Protein AF-A0A4S2A734-F1 (afdb_monomer)

Sequence (90 aa):
MSVRIHKNTAKVDCRWVIGLLFAEGIAYVTMIENYSEKCFYWEEGKEPLYFESKRTADDYAFGMLLNGYPAVVMEVPKAIIINNTKIKES

Structure (mmCIF, N/CA/C/O backbone):
data_AF-A0A4S2A734-F1
#
_entry.id   AF-A0A4S2A734-F1
#
loop_
_atom_site.group_PDB
_atom_site.id
_atom_site.type_symbol
_atom_site.label_atom_id
_atom_site.label_alt_id
_atom_site.label_comp_id
_atom_site.label_asym_id
_atom_site.label_entity_id
_atom_site.label_seq_id
_atom_site.pdbx_PDB_ins_code
_atom_site.Cartn_x
_atom_site.Cartn_y
_atom_site.Cartn_z
_atom_site.occupancy
_atom_site.B_iso_or_equiv
_atom_site.auth_seq_id
_atom_site.auth_comp_id
_atom_site.auth_asym_id
_atom_site.auth_atom_id
_atom_site.pdbx_PDB_model_num
ATOM 1 N N . MET A 1 1 ? -28.916 -19.257 13.288 1.00 40.16 1 MET A N 1
ATOM 2 C CA . MET A 1 1 ? -28.122 -19.109 12.047 1.00 40.16 1 MET A CA 1
ATOM 3 C C . MET A 1 1 ? -27.947 -17.622 11.779 1.00 40.16 1 MET A C 1
ATOM 5 O O . MET A 1 1 ? -28.949 -16.930 11.670 1.00 40.16 1 MET A O 1
ATOM 9 N N . SER A 1 2 ? -26.711 -17.115 11.780 1.00 49.41 2 SER A N 1
ATOM 10 C CA . SER A 1 2 ? -26.425 -15.694 11.526 1.00 49.41 2 SER A CA 1
ATOM 11 C C . SER A 1 2 ? -26.479 -15.426 10.022 1.00 49.41 2 SER A C 1
ATOM 13 O O . SER A 1 2 ? -25.755 -16.061 9.254 1.00 49.41 2 SER A O 1
ATOM 15 N N . VAL A 1 3 ? -27.368 -14.529 9.597 1.00 46.31 3 VAL A N 1
ATOM 16 C CA . VAL A 1 3 ? -27.479 -14.096 8.201 1.00 46.31 3 VAL A CA 1
ATOM 17 C C . VAL A 1 3 ? -26.221 -13.297 7.861 1.00 46.31 3 VAL A C 1
ATOM 19 O O . VAL A 1 3 ? -26.013 -12.206 8.388 1.00 46.31 3 VAL A O 1
ATOM 22 N N . ARG A 1 4 ? -25.366 -13.832 6.979 1.00 53.56 4 ARG A N 1
ATOM 23 C CA . ARG A 1 4 ? -24.249 -13.075 6.395 1.00 53.56 4 ARG A CA 1
ATOM 24 C C . ARG A 1 4 ? -24.820 -12.025 5.444 1.00 53.56 4 ARG A C 1
ATOM 26 O O . ARG A 1 4 ? -25.040 -12.295 4.264 1.00 53.56 4 ARG A O 1
ATOM 33 N N . ILE A 1 5 ? -25.085 -10.834 5.973 1.00 45.28 5 ILE A N 1
ATOM 34 C CA . ILE A 1 5 ? -25.459 -9.669 5.173 1.00 45.28 5 ILE A CA 1
ATOM 35 C C . ILE A 1 5 ? -24.210 -9.243 4.399 1.00 45.28 5 ILE A C 1
ATOM 37 O O . ILE A 1 5 ? -23.315 -8.601 4.946 1.00 45.28 5 ILE A O 1
ATOM 41 N N . HIS A 1 6 ? -24.138 -9.612 3.122 1.00 54.69 6 HIS A N 1
ATOM 42 C CA . HIS A 1 6 ? -23.171 -9.022 2.206 1.00 54.69 6 HIS A CA 1
ATOM 43 C C . HIS A 1 6 ? -23.657 -7.603 1.914 1.00 54.69 6 HIS A C 1
ATOM 45 O O . HIS A 1 6 ? -24.566 -7.396 1.111 1.00 54.69 6 HIS A O 1
ATOM 51 N N . LYS A 1 7 ? -23.104 -6.615 2.625 1.00 46.53 7 LYS A N 1
ATOM 52 C CA . LYS A 1 7 ? -23.275 -5.218 2.229 1.00 46.53 7 LYS A CA 1
ATOM 53 C C . LYS A 1 7 ? -22.602 -5.063 0.875 1.00 46.53 7 LYS A C 1
ATOM 55 O O . LYS A 1 7 ? -21.401 -5.281 0.757 1.00 46.53 7 LYS A O 1
ATOM 60 N N . ASN A 1 8 ? -23.393 -4.711 -0.131 1.00 47.19 8 ASN A N 1
ATOM 61 C CA . ASN A 1 8 ? -22.883 -4.305 -1.426 1.00 47.19 8 ASN A CA 1
ATOM 62 C C . ASN A 1 8 ? -21.895 -3.145 -1.202 1.00 47.19 8 ASN A C 1
ATOM 64 O O . ASN A 1 8 ? -22.290 -2.062 -0.769 1.00 47.19 8 ASN A O 1
ATOM 68 N N . THR A 1 9 ? -20.607 -3.401 -1.425 1.00 50.69 9 THR A N 1
ATOM 69 C CA . THR A 1 9 ? -19.498 -2.455 -1.233 1.00 50.69 9 THR A CA 1
ATOM 70 C C . THR A 1 9 ? -19.457 -1.366 -2.303 1.00 50.69 9 THR A C 1
ATOM 72 O O . THR A 1 9 ? -18.601 -0.492 -2.232 1.00 50.69 9 THR A O 1
ATOM 75 N N . ALA A 1 10 ? -20.414 -1.344 -3.240 1.00 50.34 10 ALA A N 1
ATOM 76 C CA . ALA A 1 10 ? -20.489 -0.414 -4.372 1.00 50.34 10 ALA A CA 1
ATOM 77 C C . ALA A 1 10 ? -20.594 1.090 -4.024 1.00 50.34 10 ALA A C 1
ATOM 79 O O . ALA A 1 10 ? -20.771 1.906 -4.924 1.00 50.34 10 ALA A O 1
ATOM 80 N N . LYS A 1 11 ? -20.481 1.484 -2.749 1.00 55.00 11 LYS A N 1
ATOM 81 C CA . LYS A 1 11 ? -20.317 2.882 -2.318 1.00 55.00 11 LYS A CA 1
ATOM 82 C C . LYS A 1 11 ? -19.409 3.028 -1.094 1.00 55.00 11 LYS A C 1
ATOM 84 O O . LYS A 1 11 ? -19.662 3.869 -0.234 1.00 55.00 11 LYS A O 1
ATOM 89 N N . VAL A 1 12 ? -18.359 2.218 -0.980 1.00 60.53 12 VAL A N 1
ATOM 90 C CA . VAL A 1 12 ? -17.228 2.653 -0.160 1.00 60.53 12 VAL A CA 1
ATOM 91 C C . VAL A 1 12 ? -16.255 3.318 -1.106 1.00 60.53 12 VAL A C 1
ATOM 93 O O . VAL A 1 12 ? -15.757 2.684 -2.026 1.00 60.53 12 VAL A O 1
ATOM 96 N N . ASP A 1 13 ? -16.043 4.617 -0.930 1.00 71.19 13 ASP A N 1
ATOM 97 C CA . ASP A 1 13 ? -14.891 5.254 -1.545 1.00 71.19 13 ASP A CA 1
ATOM 98 C C . ASP A 1 13 ? -13.659 4.450 -1.112 1.00 71.19 13 ASP A C 1
ATOM 100 O O . ASP A 1 13 ? -13.445 4.260 0.086 1.00 71.19 13 ASP A O 1
ATOM 104 N N . CYS A 1 14 ? -12.873 3.953 -2.055 1.00 72.81 14 CYS A N 1
ATOM 105 C CA . CYS A 1 14 ? -11.714 3.125 -1.749 1.00 72.81 14 CYS A CA 1
ATOM 106 C C . CYS A 1 14 ? -10.421 3.915 -1.919 1.00 72.81 14 CYS A C 1
ATOM 108 O O . CYS A 1 14 ? -10.352 4.906 -2.649 1.00 72.81 14 CYS A O 1
ATOM 110 N N . ARG A 1 15 ? -9.397 3.477 -1.196 1.00 86.88 15 ARG A N 1
ATOM 111 C CA . ARG A 1 15 ? -8.008 3.887 -1.367 1.00 86.88 15 ARG A CA 1
ATOM 112 C C . ARG A 1 15 ? -7.196 2.637 -1.655 1.00 86.88 15 ARG A C 1
ATOM 114 O O . ARG A 1 15 ? -7.551 1.550 -1.220 1.00 86.88 15 ARG A O 1
ATOM 121 N N . TRP A 1 16 ? -6.108 2.793 -2.375 1.00 92.31 16 TRP A N 1
ATOM 122 C CA . TRP A 1 16 ? -5.193 1.713 -2.693 1.00 92.31 16 TRP A CA 1
ATOM 123 C C . TRP A 1 16 ? -3.950 1.854 -1.835 1.00 92.31 16 TRP A C 1
ATOM 125 O O . TRP A 1 16 ? -3.530 2.970 -1.546 1.00 92.31 16 TRP A O 1
ATOM 135 N N . VAL A 1 17 ? -3.377 0.740 -1.410 1.00 93.56 17 VAL A N 1
ATOM 136 C CA . VAL A 1 17 ? -2.123 0.710 -0.652 1.00 93.56 17 VAL A CA 1
ATOM 137 C C . VAL A 1 17 ? -1.207 -0.342 -1.246 1.00 93.56 17 VAL A C 1
ATOM 139 O O . VAL A 1 17 ? -1.671 -1.290 -1.886 1.00 93.56 17 VAL A O 1
ATOM 142 N N . ILE A 1 18 ? 0.090 -0.185 -1.009 1.00 92.75 18 ILE A N 1
ATOM 143 C CA . ILE A 1 18 ? 1.091 -1.191 -1.351 1.00 92.75 18 ILE A CA 1
ATOM 144 C C . ILE A 1 18 ? 1.463 -1.921 -0.063 1.00 92.75 18 ILE A C 1
ATOM 146 O O . ILE A 1 18 ? 1.845 -1.294 0.925 1.00 92.75 18 ILE A O 1
ATOM 150 N N . GLY A 1 19 ? 1.310 -3.240 -0.072 1.00 91.88 19 GLY A N 1
ATOM 151 C CA . GLY A 1 19 ? 1.735 -4.142 0.988 1.00 91.88 19 GLY A CA 1
ATOM 152 C C . GLY A 1 19 ? 2.948 -4.957 0.554 1.00 91.88 19 GLY A C 1
ATOM 153 O O . GLY A 1 19 ? 3.057 -5.366 -0.597 1.00 91.88 19 GLY A O 1
ATOM 154 N N . LEU A 1 20 ? 3.845 -5.216 1.488 1.00 89.25 20 LEU A N 1
ATOM 155 C CA . LEU A 1 20 ? 4.971 -6.127 1.378 1.00 89.25 20 LEU A CA 1
ATOM 156 C C . LEU A 1 20 ? 4.586 -7.406 2.117 1.00 89.25 20 LEU A C 1
ATOM 158 O O . LEU A 1 20 ? 4.234 -7.353 3.299 1.00 89.25 20 LEU A O 1
ATOM 162 N N . LEU A 1 21 ? 4.591 -8.537 1.413 1.00 87.38 21 LEU A N 1
ATOM 163 C CA . LEU A 1 21 ? 4.138 -9.808 1.968 1.00 87.38 21 LEU A CA 1
ATOM 164 C C . LEU A 1 21 ? 5.308 -10.555 2.623 1.00 87.38 21 LEU A C 1
ATOM 166 O O . LEU 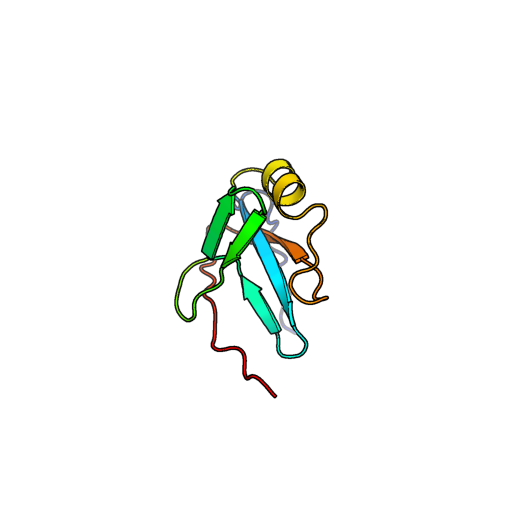A 1 21 ? 6.130 -11.148 1.927 1.00 87.38 21 LEU A O 1
ATOM 170 N N . PHE A 1 22 ? 5.347 -10.547 3.953 1.00 83.81 22 PHE A N 1
ATOM 171 C CA . PHE A 1 22 ? 6.269 -11.329 4.779 1.00 83.81 22 PHE A CA 1
ATOM 172 C C . PHE A 1 22 ? 5.610 -12.642 5.230 1.00 83.81 22 PHE A C 1
ATOM 174 O O . PHE A 1 22 ? 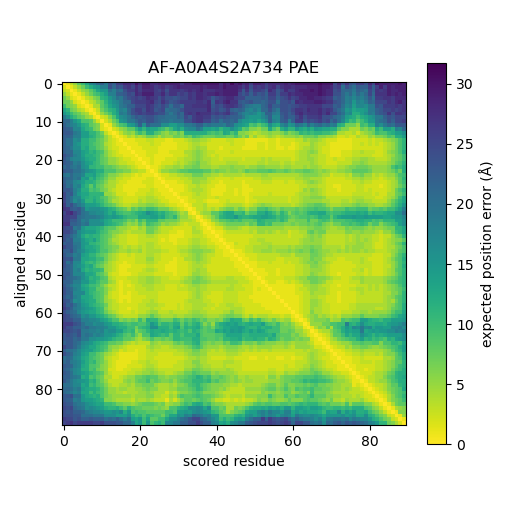4.398 -12.825 5.089 1.00 83.81 22 PHE A O 1
ATOM 181 N N . ALA A 1 23 ? 6.390 -13.568 5.795 1.00 83.25 23 ALA A N 1
ATOM 182 C CA . ALA A 1 23 ? 5.846 -14.821 6.325 1.00 83.25 23 ALA A CA 1
ATOM 183 C C . ALA A 1 23 ? 4.912 -14.579 7.529 1.00 83.25 23 ALA A C 1
ATOM 185 O O . ALA A 1 23 ? 3.924 -15.288 7.718 1.00 83.25 23 ALA A O 1
ATOM 186 N N . GLU A 1 24 ? 5.204 -13.549 8.319 1.00 82.62 24 GLU A N 1
ATOM 187 C CA . GLU A 1 24 ? 4.519 -13.203 9.562 1.00 82.62 24 GLU A CA 1
ATOM 188 C C . GLU A 1 24 ? 3.346 -12.233 9.358 1.00 82.62 24 GLU A C 1
ATOM 190 O O . GLU A 1 24 ? 2.574 -11.995 10.290 1.00 82.62 24 GLU A O 1
ATOM 195 N N . GLY A 1 25 ? 3.189 -11.672 8.154 1.00 86.62 25 GLY A N 1
ATOM 196 C CA . GLY A 1 25 ? 2.102 -10.752 7.837 1.00 86.62 25 GLY A CA 1
ATOM 197 C C . GLY A 1 25 ? 2.406 -9.795 6.689 1.00 86.62 25 GLY A C 1
ATOM 198 O O . GLY A 1 25 ? 3.307 -10.008 5.884 1.00 86.62 25 GLY A O 1
ATOM 199 N N . ILE A 1 26 ? 1.622 -8.720 6.611 1.00 89.06 26 ILE A N 1
ATOM 200 C CA . ILE A 1 26 ? 1.769 -7.678 5.591 1.00 89.06 26 ILE A CA 1
ATOM 201 C C . ILE A 1 26 ? 2.288 -6.408 6.259 1.00 89.06 26 ILE A C 1
ATOM 203 O O . ILE A 1 26 ? 1.672 -5.924 7.210 1.00 89.06 26 ILE A O 1
ATOM 207 N N . ALA A 1 27 ? 3.378 -5.853 5.729 1.00 90.69 27 ALA A N 1
ATOM 208 C CA . ALA A 1 27 ? 3.799 -4.490 6.038 1.00 90.69 27 ALA A CA 1
ATOM 209 C C . ALA A 1 27 ? 3.314 -3.554 4.945 1.00 90.69 27 ALA A C 1
ATOM 211 O O . ALA A 1 27 ? 3.603 -3.751 3.770 1.00 90.69 27 ALA A O 1
ATOM 212 N N . TYR A 1 28 ? 2.596 -2.516 5.316 1.00 92.19 28 TYR A N 1
ATOM 213 C CA . TYR A 1 28 ? 2.146 -1.504 4.389 1.00 92.19 28 TYR A CA 1
ATOM 214 C C . TYR A 1 28 ? 3.204 -0.423 4.210 1.00 92.19 28 TYR A C 1
ATOM 216 O O . TYR A 1 28 ? 3.763 0.093 5.178 1.00 92.19 28 TYR A O 1
ATOM 224 N N . VAL A 1 29 ? 3.448 -0.051 2.961 1.00 90.81 29 VAL A N 1
ATOM 225 C CA . VAL A 1 29 ? 4.364 1.033 2.611 1.00 90.81 29 VAL A CA 1
ATOM 226 C C . VAL A 1 29 ? 3.836 2.341 3.193 1.00 90.81 29 VAL A C 1
ATOM 228 O O . VAL A 1 29 ? 2.683 2.693 2.959 1.00 90.81 29 VAL A O 1
ATOM 231 N N . THR A 1 30 ? 4.675 3.066 3.925 1.00 92.00 30 THR A N 1
ATOM 232 C CA . THR A 1 30 ? 4.378 4.372 4.536 1.00 92.00 30 THR A CA 1
ATOM 233 C C . THR A 1 30 ? 4.981 5.520 3.733 1.00 92.00 30 THR A C 1
ATOM 235 O O . THR A 1 30 ? 4.442 6.624 3.733 1.00 92.00 30 THR A O 1
ATOM 238 N N . MET A 1 31 ? 6.071 5.258 3.007 1.00 89.19 31 MET A N 1
ATOM 239 C CA . MET A 1 31 ? 6.770 6.245 2.191 1.00 89.19 31 MET A CA 1
ATOM 240 C C . MET A 1 31 ? 7.460 5.580 0.998 1.00 89.19 31 MET A C 1
ATOM 242 O O . MET A 1 31 ? 7.928 4.444 1.083 1.00 89.19 31 MET A O 1
ATOM 246 N N . ILE A 1 32 ? 7.534 6.318 -0.108 1.00 85.88 32 ILE A N 1
ATOM 247 C CA . ILE A 1 32 ? 8.292 5.948 -1.302 1.00 85.88 32 ILE A CA 1
ATOM 248 C C . ILE A 1 32 ? 9.221 7.105 -1.633 1.00 85.88 32 ILE A C 1
ATOM 250 O O . ILE A 1 32 ? 8.763 8.240 -1.773 1.00 85.88 32 ILE A O 1
ATOM 254 N N . GLU A 1 33 ? 10.502 6.814 -1.805 1.00 84.31 33 GLU A N 1
ATOM 255 C CA . GLU A 1 33 ? 11.479 7.772 -2.302 1.00 84.31 33 GLU A CA 1
ATOM 256 C C . GLU A 1 33 ? 11.971 7.338 -3.684 1.00 84.31 33 GLU A C 1
ATOM 258 O O . GLU A 1 33 ? 12.418 6.209 -3.889 1.00 84.31 33 GLU A O 1
ATOM 263 N N . ASN A 1 34 ? 11.870 8.249 -4.651 1.00 73.50 34 ASN A N 1
ATOM 264 C CA . ASN A 1 34 ? 12.302 8.033 -6.031 1.00 73.50 34 ASN A CA 1
ATOM 265 C C . ASN A 1 34 ? 13.693 8.656 -6.244 1.00 73.50 34 ASN A C 1
ATOM 267 O O . ASN A 1 34 ? 13.818 9.660 -6.948 1.00 73.50 34 ASN A O 1
ATOM 271 N N . TYR A 1 35 ? 14.728 8.098 -5.609 1.00 71.31 35 TYR A N 1
ATOM 272 C CA . TYR A 1 35 ? 16.119 8.443 -5.931 1.00 71.31 35 TYR A CA 1
ATOM 273 C C . TYR A 1 35 ? 16.575 7.682 -7.191 1.00 71.31 35 TYR A C 1
ATOM 275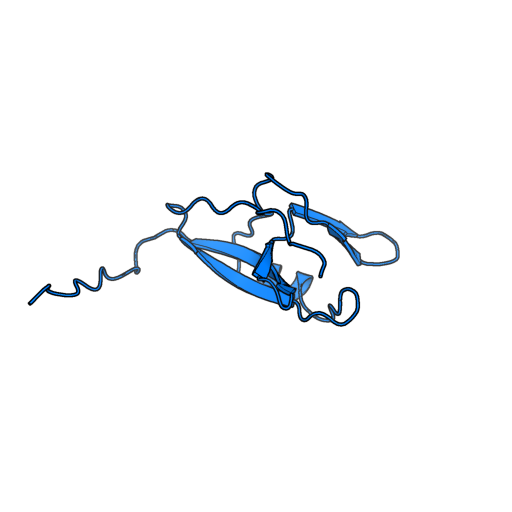 O O . TYR A 1 35 ? 15.750 7.231 -7.987 1.00 71.31 35 TYR A O 1
ATOM 283 N N . SER A 1 36 ? 17.888 7.529 -7.407 1.00 69.38 36 SER A N 1
ATOM 284 C CA . SER A 1 36 ? 18.421 6.683 -8.489 1.00 69.38 36 SER A CA 1
ATOM 285 C C . SER A 1 36 ? 17.907 5.238 -8.430 1.00 69.38 36 SER A C 1
ATOM 287 O O . SER A 1 36 ? 17.857 4.566 -9.456 1.00 69.38 36 SER A O 1
ATOM 289 N N . GLU A 1 37 ? 17.481 4.788 -7.249 1.00 70.38 37 GLU A N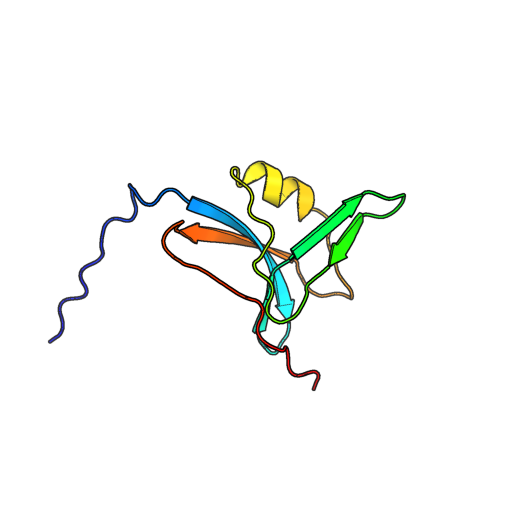 1
ATOM 290 C CA . GLU A 1 37 ? 16.751 3.545 -7.009 1.00 70.38 37 GLU A CA 1
ATOM 291 C C . GLU A 1 37 ? 15.441 3.878 -6.274 1.00 70.38 37 GLU A C 1
ATOM 293 O O . GLU A 1 37 ? 15.399 4.806 -5.461 1.00 70.38 37 GLU A O 1
ATOM 298 N N . LYS A 1 38 ? 14.354 3.154 -6.575 1.00 71.25 38 LYS A N 1
ATOM 299 C CA . LYS A 1 38 ? 13.080 3.319 -5.858 1.00 71.25 38 LYS A CA 1
ATOM 300 C C . LYS A 1 38 ? 13.188 2.657 -4.482 1.00 71.25 38 LYS A C 1
ATOM 302 O O . LYS A 1 38 ? 13.266 1.431 -4.403 1.00 71.25 38 LYS A O 1
ATOM 307 N N . CYS A 1 39 ? 13.129 3.452 -3.418 1.00 77.75 39 CYS A N 1
ATOM 308 C CA . CYS A 1 39 ? 13.164 2.977 -2.037 1.00 77.75 39 CYS A CA 1
ATOM 309 C C . CYS A 1 39 ? 11.765 3.016 -1.422 1.00 77.75 39 CYS A C 1
ATOM 311 O O . CYS A 1 39 ? 11.061 4.021 -1.514 1.00 77.75 39 CYS A O 1
ATOM 313 N N . PHE A 1 40 ? 11.371 1.923 -0.772 1.00 82.38 40 PHE A N 1
ATOM 314 C CA . PHE A 1 40 ? 10.087 1.797 -0.089 1.00 82.38 40 PHE A CA 1
ATOM 315 C C . PHE A 1 40 ? 10.332 1.592 1.395 1.00 82.38 40 PHE A C 1
ATOM 317 O O . PHE A 1 40 ? 11.153 0.762 1.786 1.00 82.38 40 PHE A O 1
ATOM 324 N N . TYR A 1 41 ? 9.582 2.321 2.209 1.00 85.62 41 TYR A N 1
ATOM 325 C CA . TYR A 1 41 ? 9.695 2.288 3.657 1.00 85.62 41 TYR A CA 1
ATOM 326 C C . TYR A 1 41 ? 8.378 1.823 4.255 1.00 85.62 41 TYR A C 1
ATOM 328 O O . TYR A 1 41 ? 7.304 2.154 3.748 1.00 85.62 41 TYR A O 1
ATOM 336 N N . TRP A 1 42 ? 8.468 1.065 5.343 1.00 88.31 42 TRP A N 1
ATOM 337 C CA . TRP A 1 42 ? 7.344 0.769 6.214 1.00 88.31 42 TRP A CA 1
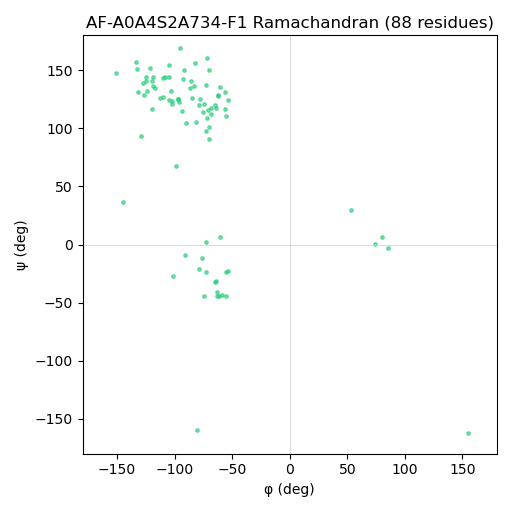ATOM 338 C C . TRP A 1 42 ? 7.784 1.023 7.653 1.00 88.31 42 TRP A C 1
ATOM 340 O O . TRP A 1 42 ? 8.849 0.587 8.086 1.00 88.31 42 TRP A O 1
ATOM 350 N N . GLU A 1 43 ? 6.968 1.754 8.395 1.00 88.25 43 GLU A N 1
ATOM 351 C CA . GLU A 1 43 ? 7.251 2.115 9.782 1.00 88.25 43 GLU A CA 1
ATOM 352 C C . GLU A 1 43 ? 6.169 1.548 10.699 1.00 88.25 43 GLU A C 1
ATOM 354 O O . GLU A 1 43 ? 4.980 1.639 10.387 1.00 88.25 43 GLU A O 1
ATOM 359 N N . GLU A 1 44 ? 6.572 0.978 11.837 1.00 88.88 44 GLU A N 1
ATOM 360 C CA . GLU A 1 44 ? 5.655 0.477 12.864 1.00 88.88 44 GLU A CA 1
ATOM 361 C C . GLU A 1 44 ? 4.775 1.611 13.418 1.00 88.88 44 GLU A C 1
ATOM 363 O O . GLU A 1 44 ? 5.248 2.711 13.708 1.00 88.88 44 GLU A O 1
ATOM 368 N N . GLY A 1 45 ? 3.475 1.347 13.572 1.00 86.12 45 GLY A N 1
ATOM 369 C CA . GLY A 1 45 ? 2.513 2.293 14.141 1.00 86.12 45 GLY A CA 1
ATOM 370 C C . GLY A 1 45 ? 2.118 3.449 13.218 1.00 86.12 45 GLY A C 1
ATOM 371 O O . GLY A 1 45 ? 1.315 4.289 13.622 1.00 86.12 45 GLY A O 1
ATOM 372 N N . LYS A 1 46 ? 2.650 3.502 11.993 1.00 86.25 46 LYS A N 1
ATOM 373 C CA . LYS A 1 46 ? 2.265 4.488 10.980 1.00 86.25 46 LYS A CA 1
ATOM 374 C C . LYS A 1 46 ? 1.145 3.966 10.085 1.00 86.25 46 LYS A C 1
ATOM 376 O O . LYS A 1 46 ? 1.034 2.764 9.821 1.00 86.25 46 LYS A O 1
ATOM 381 N N . GLU A 1 47 ? 0.342 4.910 9.607 1.00 88.38 47 GLU A N 1
ATOM 382 C CA . GLU A 1 47 ? -0.620 4.681 8.534 1.00 88.38 47 GLU A CA 1
ATOM 383 C C . GLU A 1 47 ? 0.108 4.469 7.199 1.00 88.38 47 GLU A C 1
ATOM 385 O O . GLU A 1 47 ? 1.186 5.031 6.982 1.00 88.38 47 GLU A O 1
ATOM 390 N N . PRO A 1 48 ? -0.477 3.685 6.286 1.00 91.56 48 PRO A N 1
ATOM 391 C CA . PRO A 1 48 ? 0.092 3.467 4.970 1.00 91.56 48 PRO A CA 1
ATOM 392 C C . PRO A 1 48 ? -0.026 4.701 4.074 1.00 91.56 48 PRO A C 1
ATOM 394 O O . PRO A 1 48 ? -0.906 5.552 4.227 1.00 91.56 48 PRO A O 1
ATOM 397 N N . LEU A 1 49 ? 0.807 4.719 3.043 1.00 90.81 49 LEU A N 1
ATOM 398 C CA . LEU A 1 49 ? 0.658 5.599 1.904 1.00 90.81 49 LEU A CA 1
ATOM 399 C C . LEU A 1 49 ? -0.537 5.139 1.061 1.00 90.81 49 LEU A C 1
ATOM 401 O O . LEU A 1 49 ? -0.542 4.049 0.484 1.00 90.81 49 LEU A O 1
ATOM 405 N N . TYR A 1 50 ? -1.554 5.994 0.995 1.00 91.06 50 TYR A N 1
ATOM 406 C CA . TYR A 1 50 ? -2.763 5.755 0.218 1.00 91.06 50 TYR A CA 1
ATOM 407 C C . TYR A 1 50 ? -2.663 6.350 -1.190 1.00 91.06 50 TYR A C 1
ATOM 409 O O . TYR A 1 50 ? -2.192 7.469 -1.380 1.00 91.06 50 TYR A O 1
ATOM 417 N N . PHE A 1 51 ? -3.220 5.638 -2.164 1.00 89.19 51 PHE A N 1
ATOM 418 C CA . PHE A 1 51 ? -3.351 6.055 -3.555 1.00 89.19 51 PHE A CA 1
ATOM 419 C C . PHE A 1 51 ? -4.828 6.105 -3.949 1.00 89.19 51 PHE A C 1
ATOM 421 O O . PHE A 1 51 ? -5.616 5.234 -3.586 1.00 89.19 51 PHE A O 1
ATOM 428 N N . GLU A 1 52 ? -5.225 7.106 -4.729 1.00 85.62 52 GLU A N 1
ATOM 429 C CA . GLU A 1 52 ? -6.612 7.222 -5.208 1.00 85.62 52 GLU A CA 1
ATOM 430 C C . GLU A 1 52 ? -6.911 6.286 -6.389 1.00 85.62 52 GLU A C 1
ATOM 432 O O . GLU A 1 52 ? -8.061 5.934 -6.637 1.00 85.62 52 GLU A O 1
ATOM 437 N N . SER A 1 53 ? -5.874 5.844 -7.105 1.00 88.94 53 SER A N 1
ATOM 438 C CA . SER A 1 53 ? -5.982 5.006 -8.298 1.00 88.94 53 SER A CA 1
ATOM 439 C C . SER A 1 53 ? -5.180 3.723 -8.140 1.00 88.94 53 SER A C 1
ATOM 441 O O . SER A 1 53 ? -3.990 3.766 -7.815 1.00 88.94 53 SER A O 1
ATOM 443 N N . LYS A 1 54 ? -5.815 2.590 -8.469 1.00 90.69 54 LYS A N 1
ATOM 444 C CA . LYS A 1 54 ? -5.146 1.287 -8.546 1.00 90.69 54 LYS A CA 1
ATOM 445 C C . LYS A 1 54 ? -3.952 1.338 -9.489 1.00 90.69 54 LYS A C 1
ATOM 447 O O . LYS A 1 54 ? -2.885 0.859 -9.144 1.00 90.69 54 LYS A O 1
ATOM 452 N N . ARG A 1 55 ? -4.131 1.963 -10.656 1.00 91.06 55 ARG A N 1
ATOM 453 C CA . ARG A 1 55 ? -3.097 2.039 -11.691 1.00 91.06 55 ARG A CA 1
ATOM 454 C C . ARG A 1 55 ? -1.832 2.707 -11.165 1.00 91.06 55 ARG A C 1
ATOM 456 O O . ARG A 1 55 ? -0.747 2.204 -11.400 1.00 91.06 55 ARG A O 1
ATOM 463 N N . THR A 1 56 ? -1.978 3.800 -10.418 1.00 89.12 56 THR A N 1
ATOM 464 C CA . THR A 1 56 ? -0.829 4.486 -9.823 1.00 89.12 56 THR A CA 1
ATOM 465 C C . THR A 1 56 ? -0.115 3.580 -8.823 1.00 89.12 56 THR A C 1
ATOM 467 O O . THR A 1 56 ? 1.105 3.484 -8.861 1.00 89.12 56 THR A O 1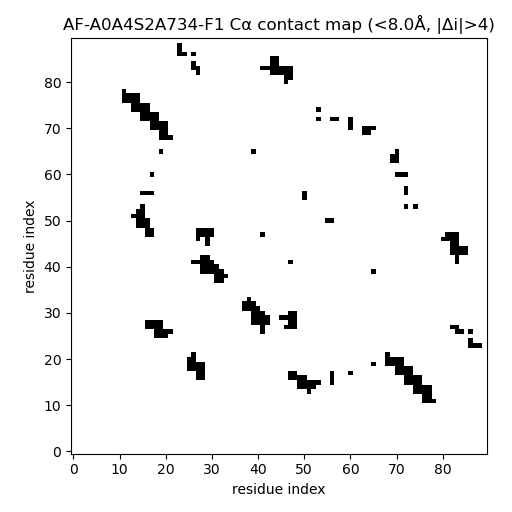
ATOM 470 N N . ALA A 1 57 ? -0.861 2.883 -7.961 1.00 90.94 57 ALA A N 1
ATOM 471 C CA . ALA A 1 57 ? -0.275 1.927 -7.023 1.00 90.94 57 ALA A CA 1
ATOM 472 C C . ALA A 1 57 ? 0.422 0.756 -7.744 1.00 90.94 57 ALA A C 1
ATOM 474 O O . ALA A 1 57 ? 1.526 0.385 -7.354 1.00 90.94 57 ALA A O 1
ATOM 475 N N . ASP A 1 58 ? -0.173 0.228 -8.820 1.00 90.81 58 ASP A N 1
ATOM 476 C CA . ASP A 1 58 ? 0.418 -0.814 -9.669 1.00 90.81 58 ASP A CA 1
ATOM 477 C C . ASP A 1 58 ? 1.723 -0.321 -10.323 1.00 90.81 58 ASP A C 1
ATOM 479 O O . ASP A 1 58 ? 2.722 -1.030 -10.277 1.00 90.81 58 ASP A O 1
ATOM 483 N N . ASP A 1 59 ? 1.765 0.906 -10.855 1.00 88.69 59 ASP A N 1
ATOM 484 C CA . ASP A 1 59 ? 2.971 1.497 -11.465 1.00 88.69 59 ASP A CA 1
ATOM 485 C C . ASP A 1 59 ? 4.116 1.685 -10.445 1.00 88.69 59 ASP A C 1
ATOM 487 O O . ASP A 1 59 ? 5.303 1.596 -10.786 1.00 88.69 59 ASP A O 1
ATOM 491 N N . TYR A 1 60 ? 3.778 1.943 -9.177 1.00 86.75 60 TYR A N 1
ATOM 492 C CA . TYR A 1 60 ? 4.755 1.981 -8.089 1.00 86.75 60 TYR A CA 1
ATOM 493 C C . TYR A 1 60 ? 5.217 0.579 -7.681 1.00 86.75 60 TYR A C 1
ATOM 495 O O . TYR A 1 60 ? 6.420 0.377 -7.534 1.00 86.75 60 TYR A O 1
ATOM 503 N N . ALA A 1 61 ? 4.296 -0.377 -7.545 1.00 87.06 61 ALA A N 1
ATOM 504 C CA . ALA A 1 61 ? 4.596 -1.749 -7.138 1.00 87.06 61 ALA A CA 1
ATOM 505 C C . ALA A 1 61 ? 5.299 -2.577 -8.231 1.00 87.06 61 ALA A C 1
ATOM 507 O O . ALA A 1 61 ? 5.980 -3.561 -7.934 1.00 87.06 61 ALA A O 1
ATOM 508 N N . PHE A 1 62 ? 5.137 -2.207 -9.504 1.00 81.25 62 PHE A N 1
ATOM 509 C CA . PHE A 1 62 ? 5.685 -2.949 -10.632 1.00 81.25 62 PHE A CA 1
ATOM 510 C C . PHE A 1 62 ? 7.217 -3.003 -10.591 1.00 81.25 62 PHE A C 1
ATOM 512 O O . PHE A 1 62 ? 7.899 -1.981 -10.493 1.00 81.25 62 PHE A O 1
ATOM 519 N N . GLY A 1 63 ? 7.757 -4.218 -10.707 1.00 69.06 63 GLY A N 1
ATOM 520 C CA . GLY A 1 63 ? 9.198 -4.471 -10.654 1.00 69.06 63 GLY A CA 1
ATOM 521 C C . GLY A 1 63 ? 9.787 -4.505 -9.240 1.00 69.06 63 GLY A C 1
ATOM 522 O O . GLY A 1 63 ? 11.003 -4.615 -9.108 1.00 69.06 63 GLY A O 1
ATOM 523 N N . MET A 1 64 ? 8.963 -4.436 -8.187 1.00 71.19 64 MET A N 1
ATOM 524 C CA . MET A 1 64 ? 9.442 -4.553 -6.811 1.00 71.19 64 MET A CA 1
ATOM 525 C C . MET A 1 64 ? 9.725 -6.003 -6.405 1.00 71.19 64 MET A C 1
ATOM 527 O O . MET A 1 64 ? 8.839 -6.857 -6.410 1.00 71.19 64 MET A O 1
ATOM 531 N N . LEU A 1 65 ? 10.948 -6.226 -5.931 1.00 60.19 65 LEU A N 1
ATOM 532 C CA . LEU A 1 65 ? 11.317 -7.309 -5.023 1.00 60.19 65 LEU A CA 1
ATOM 533 C C . LEU A 1 65 ? 12.077 -6.657 -3.867 1.00 60.19 65 LEU A C 1
ATOM 535 O O . LEU A 1 65 ? 13.279 -6.425 -3.972 1.00 60.19 65 LEU A O 1
ATOM 539 N N . LEU A 1 66 ? 11.391 -6.313 -2.776 1.00 62.41 66 LEU A N 1
ATOM 540 C CA . LEU A 1 66 ? 12.080 -5.772 -1.605 1.00 62.41 66 LEU A CA 1
ATOM 541 C C . LEU A 1 66 ? 12.656 -6.951 -0.821 1.00 62.41 66 LEU A C 1
ATOM 543 O O . LEU A 1 66 ? 11.907 -7.709 -0.213 1.00 62.41 66 LEU A O 1
ATOM 547 N N . ASN A 1 67 ? 13.971 -7.161 -0.896 1.00 62.75 67 ASN A N 1
ATOM 548 C CA . ASN A 1 67 ? 14.654 -8.304 -0.271 1.00 62.75 67 ASN A CA 1
ATOM 549 C C . ASN A 1 67 ? 14.059 -9.682 -0.649 1.00 62.75 67 ASN A C 1
ATOM 551 O O . ASN A 1 67 ? 14.103 -10.618 0.142 1.00 62.75 67 ASN A O 1
ATOM 555 N N . GLY A 1 68 ? 13.487 -9.810 -1.855 1.00 67.62 68 GLY A N 1
ATOM 556 C CA . GLY A 1 68 ? 12.856 -11.048 -2.335 1.00 67.62 68 GLY A CA 1
ATOM 557 C C . GLY A 1 68 ? 11.389 -11.241 -1.931 1.00 67.62 68 GLY A C 1
ATOM 558 O O . GLY A 1 68 ? 10.770 -12.202 -2.385 1.00 67.62 68 GLY A O 1
ATOM 559 N N . TYR A 1 69 ? 10.806 -10.329 -1.146 1.00 75.56 69 TYR A N 1
ATOM 560 C CA . TYR A 1 69 ? 9.385 -10.370 -0.803 1.00 75.56 69 TYR A CA 1
ATOM 561 C C . TYR A 1 69 ? 8.529 -9.726 -1.903 1.00 75.56 69 TYR A C 1
ATOM 563 O O . TYR A 1 69 ? 8.887 -8.657 -2.417 1.00 75.56 69 TYR A O 1
ATOM 571 N N . PRO A 1 70 ? 7.394 -10.344 -2.279 1.00 82.50 70 PRO A N 1
ATOM 572 C CA . PRO A 1 70 ? 6.513 -9.784 -3.288 1.00 82.50 70 PRO A CA 1
ATOM 573 C C . PRO A 1 70 ? 5.749 -8.577 -2.731 1.00 82.50 70 PRO A C 1
ATOM 575 O O . PRO A 1 70 ? 5.228 -8.604 -1.611 1.00 82.50 70 PRO A O 1
ATOM 578 N N . ALA A 1 71 ? 5.652 -7.529 -3.547 1.00 88.50 71 ALA A N 1
ATOM 579 C CA . ALA A 1 71 ? 4.756 -6.408 -3.299 1.00 88.50 71 ALA A CA 1
ATOM 580 C C . ALA A 1 71 ? 3.355 -6.718 -3.848 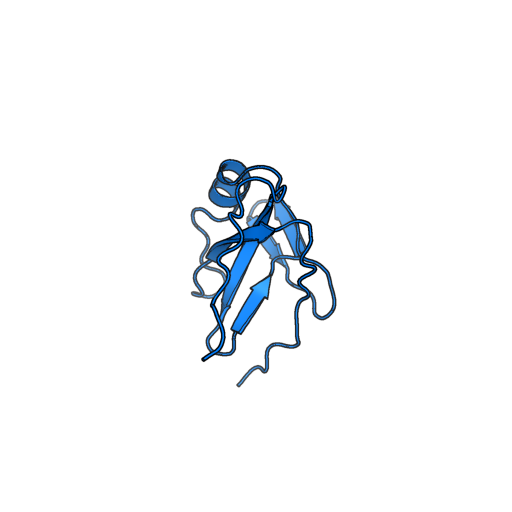1.00 88.50 71 ALA A C 1
ATOM 582 O O . ALA A 1 71 ? 3.205 -7.295 -4.927 1.00 88.50 71 ALA A O 1
ATOM 583 N N . VAL A 1 72 ? 2.322 -6.316 -3.112 1.00 89.88 72 VAL A N 1
ATOM 584 C CA . VAL A 1 72 ? 0.914 -6.486 -3.477 1.00 89.88 72 VAL A CA 1
ATOM 585 C C . VAL A 1 72 ? 0.182 -5.154 -3.392 1.00 89.88 72 VAL A C 1
ATOM 587 O O . VAL A 1 72 ? 0.376 -4.381 -2.457 1.00 89.88 72 VAL A O 1
ATOM 590 N N . VAL A 1 73 ? -0.691 -4.887 -4.359 1.00 92.12 73 VAL A N 1
ATOM 591 C CA . VAL A 1 73 ? -1.578 -3.718 -4.349 1.00 92.12 73 VAL A CA 1
ATOM 592 C C . VAL A 1 73 ? -2.935 -4.146 -3.814 1.00 92.12 73 VAL A C 1
ATOM 594 O O . VAL A 1 73 ? -3.542 -5.089 -4.324 1.00 92.12 73 VAL A O 1
ATOM 597 N N . MET A 1 74 ? -3.414 -3.460 -2.779 1.00 92.44 74 MET A N 1
ATOM 598 C CA . MET A 1 74 ? -4.649 -3.822 -2.086 1.00 92.44 74 MET A CA 1
ATOM 599 C C . MET A 1 74 ? -5.632 -2.660 -2.040 1.00 92.44 74 MET A C 1
ATOM 601 O O . MET A 1 74 ? -5.249 -1.509 -1.836 1.00 92.44 74 MET A O 1
ATOM 605 N N . GLU A 1 75 ? -6.910 -2.987 -2.211 1.00 91.19 75 GLU A N 1
ATOM 606 C CA . GLU A 1 75 ? -8.022 -2.057 -2.058 1.00 91.19 75 GLU A CA 1
ATOM 607 C C . GLU A 1 75 ? -8.425 -1.971 -0.583 1.00 91.19 75 GLU A C 1
ATOM 609 O O . GLU A 1 75 ? -8.717 -2.981 0.058 1.00 91.19 75 GLU A O 1
ATOM 614 N N . VAL A 1 76 ? -8.456 -0.756 -0.047 1.00 88.19 76 VAL A N 1
ATOM 615 C CA . VAL A 1 76 ? -8.832 -0.460 1.332 1.00 88.19 76 VAL A CA 1
ATOM 616 C C . VAL A 1 76 ? -10.053 0.458 1.317 1.00 88.19 76 VAL A C 1
ATOM 618 O O . VAL A 1 76 ? -9.973 1.597 0.846 1.00 88.19 76 VAL A O 1
ATOM 621 N N . PRO A 1 77 ? -11.198 0.002 1.845 1.00 85.75 77 PRO A N 1
ATOM 622 C CA . PRO A 1 77 ? -12.362 0.858 2.035 1.00 85.75 77 PRO A CA 1
ATOM 623 C C . PRO A 1 77 ? -11.994 2.080 2.901 1.00 85.75 77 PRO A C 1
ATOM 625 O O . PRO A 1 77 ? -11.438 1.894 3.978 1.00 85.75 77 PRO A O 1
ATOM 628 N N . LYS A 1 78 ? -12.345 3.322 2.510 1.00 79.12 78 LYS A N 1
ATOM 629 C CA . LYS A 1 78 ? -12.019 4.559 3.272 1.00 79.12 78 LYS A CA 1
ATOM 630 C C . LYS A 1 78 ? -12.466 4.531 4.740 1.00 79.12 78 LYS A C 1
ATOM 632 O O . LYS A 1 78 ? -11.936 5.285 5.547 1.00 79.12 78 LYS A O 1
ATOM 637 N N . ALA A 1 79 ? -13.458 3.707 5.075 1.00 79.12 79 ALA A N 1
ATOM 638 C CA . ALA A 1 79 ? -13.954 3.533 6.438 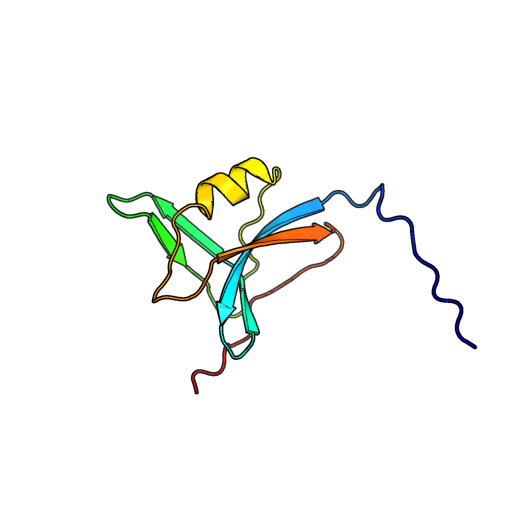1.00 79.12 79 ALA A CA 1
ATOM 639 C C . ALA A 1 79 ? -13.036 2.674 7.332 1.00 79.12 79 ALA A C 1
ATOM 641 O O . ALA A 1 79 ? -13.266 2.599 8.536 1.00 79.12 79 ALA A O 1
ATOM 642 N N . ILE A 1 80 ? -12.040 1.999 6.753 1.00 80.25 80 ILE A N 1
ATOM 643 C CA . ILE A 1 80 ? -11.101 1.134 7.462 1.00 80.25 80 ILE A CA 1
ATOM 644 C C . ILE A 1 80 ? -9.768 1.865 7.581 1.00 80.25 80 ILE A C 1
ATOM 646 O O . ILE A 1 80 ? -9.176 2.265 6.582 1.00 80.25 80 ILE A O 1
ATOM 650 N N . ILE A 1 81 ? -9.294 1.998 8.818 1.00 79.12 81 ILE A N 1
ATOM 651 C CA . ILE A 1 81 ? -7.938 2.451 9.116 1.00 79.12 81 ILE A CA 1
ATOM 652 C C . ILE A 1 81 ? -7.089 1.202 9.327 1.00 79.12 81 ILE A C 1
ATOM 654 O O . ILE A 1 81 ? -7.403 0.364 10.175 1.00 79.12 81 ILE A O 1
ATOM 658 N N . ILE A 1 82 ? -6.029 1.079 8.540 1.00 84.06 82 ILE A N 1
ATOM 659 C CA . ILE A 1 82 ? -5.001 0.055 8.703 1.00 84.06 82 ILE A CA 1
ATOM 660 C C . ILE A 1 82 ? -3.714 0.727 9.174 1.00 84.06 82 ILE A C 1
ATOM 662 O O . ILE A 1 82 ? -3.399 1.833 8.747 1.00 84.06 82 ILE A O 1
ATOM 666 N N . ASN A 1 83 ? -2.983 0.047 10.050 1.00 84.12 83 ASN A N 1
ATOM 667 C CA . ASN 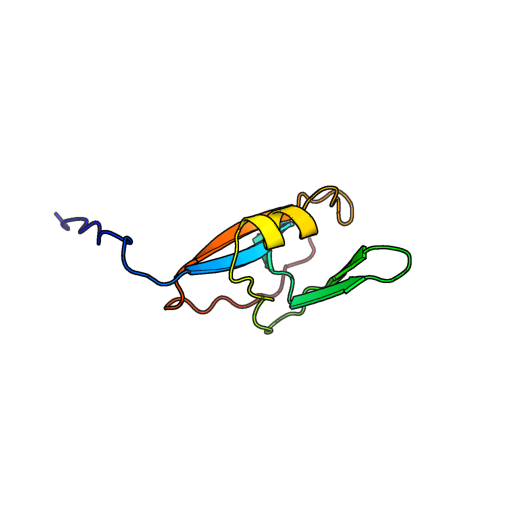A 1 83 ? -1.698 0.496 10.572 1.00 84.12 83 ASN A CA 1
ATOM 668 C C . ASN A 1 83 ? -0.706 -0.655 10.494 1.00 84.12 83 ASN A C 1
ATOM 670 O O . ASN A 1 83 ? -1.089 -1.822 10.625 1.00 84.12 83 ASN A O 1
ATOM 674 N N . ASN A 1 84 ? 0.572 -0.323 10.353 1.00 85.44 84 ASN A N 1
ATOM 675 C CA . ASN A 1 84 ? 1.625 -1.315 10.490 1.00 85.44 84 ASN A CA 1
ATOM 676 C C . ASN A 1 84 ? 1.733 -1.791 11.932 1.00 85.44 84 ASN A C 1
ATOM 678 O O . ASN A 1 84 ? 2.063 -1.027 12.840 1.00 85.44 84 ASN A O 1
ATOM 682 N N . THR A 1 85 ? 1.492 -3.079 12.133 1.00 80.31 85 THR A N 1
ATOM 683 C CA . THR A 1 85 ? 1.859 -3.768 13.366 1.00 80.31 85 THR A CA 1
ATOM 684 C C . THR A 1 85 ? 3.326 -4.164 13.318 1.00 80.31 85 THR A C 1
ATOM 686 O O . THR A 1 85 ? 3.879 -4.360 12.235 1.00 80.31 85 THR A O 1
ATOM 689 N N . LYS A 1 86 ? 3.949 -4.348 14.485 1.00 74.69 86 LYS A N 1
ATOM 690 C CA . LYS A 1 86 ? 5.299 -4.901 14.560 1.00 74.69 86 LYS A CA 1
ATOM 691 C C . LYS A 1 86 ? 5.350 -6.253 13.858 1.00 74.69 86 LYS A C 1
ATOM 693 O O . LYS A 1 86 ? 4.686 -7.198 14.291 1.00 74.69 86 LYS A O 1
ATOM 698 N N . ILE A 1 87 ? 6.135 -6.342 12.793 1.00 68.44 87 ILE A N 1
ATOM 699 C CA . ILE A 1 87 ? 6.464 -7.628 12.189 1.00 68.44 87 ILE A CA 1
ATOM 700 C C . ILE A 1 87 ? 7.462 -8.280 13.135 1.00 68.44 87 ILE A C 1
ATOM 702 O O . ILE A 1 87 ? 8.479 -7.680 13.483 1.00 68.44 87 ILE A O 1
ATOM 706 N N . LYS A 1 88 ? 7.122 -9.463 13.647 1.00 57.53 88 LYS A N 1
ATOM 707 C CA . LYS A 1 88 ? 8.082 -10.248 14.419 1.00 57.53 88 LYS A CA 1
ATOM 708 C C . LYS A 1 88 ? 9.099 -10.773 13.420 1.00 57.53 88 LYS A C 1
ATOM 710 O O . LYS A 1 88 ? 8.753 -11.613 12.605 1.00 57.53 88 LYS A O 1
ATOM 715 N N . GLU A 1 89 ? 10.310 -10.242 13.460 1.00 55.03 89 GLU A N 1
ATOM 716 C CA . GLU A 1 89 ? 11.437 -10.892 12.803 1.00 55.03 89 GLU A CA 1
ATOM 717 C C . GLU A 1 89 ? 11.662 -12.227 13.528 1.00 55.03 89 GLU A C 1
ATOM 719 O O . GLU A 1 89 ? 11.802 -12.245 14.757 1.00 55.03 89 GLU A O 1
ATOM 724 N N . SER A 1 90 ? 11.553 -13.329 12.782 1.00 47.47 90 SER A N 1
ATOM 725 C CA . SER A 1 90 ? 11.805 -14.690 13.270 1.00 47.47 90 SER A CA 1
ATOM 726 C C . SER A 1 90 ? 13.295 -14.952 13.466 1.00 47.47 90 SER A C 1
ATOM 728 O O . SER A 1 90 ? 14.086 -14.525 12.595 1.00 47.47 90 SER A O 1
#

Nearest PDB structures (foldseek):
  7kc1-assembly1_J  TM=3.454E-01  e=6.034E+00  Homo sapiens
  6wiz-assembly1_H  TM=2.483E-01  e=3.141E+00  Homo sapiens
  6wj1-assembly1_G  TM=3.586E-01  e=7.652E+00  Homo sapiens
  2r41-assembly1_C  TM=3.528E-01  e=9.702E+00  Enterococcus faecalis V583

Secondary structure (DSSP, 8-state):
---------TT--EEEEEEEE-SS-EEEP-EEEESSSEEEE--TTPPP--BS-HHHHHHHHTT-EETTEEEEEEEEETT----PPPP---

pLDDT: mean 78.04, std 14.59, range [40.16, 93.56]

Foldseek 3Di:
DDPPPPDPCVPQQKWKWKWWDDPQGTFTFADWDPDVDIDTDGDAFDFHDTHNDQVVVCVSQPPDQPVNTHMDMDIGRPVDTDGDHDRPDD

Mean predicted aligned error: 8.72 Å

Solvent-accessible surface area (backbone atoms only — not comparable to full-atom values): 5622 Å² total; per-residue (Å²): 134,84,81,83,77,79,72,78,64,92,78,52,63,56,30,24,36,46,29,38,51,53,97,82,47,68,45,36,31,42,47,76,45,83,60,103,57,82,45,77,39,64,50,72,75,35,58,52,42,72,29,87,40,63,66,60,47,45,66,67,46,59,91,51,58,66,96,75,30,53,56,43,76,45,84,40,46,66,90,59,88,66,62,22,66,79,74,72,83,129

Radius of gyration: 14.82 Å; Cα contacts (8 Å, |Δi|>4): 150; chains: 1; bounding box: 46×28×26 Å